Protein AF-A0A0H5Q9K0-F1 (afdb_monomer)

Mean predicted aligned error: 11.58 Å

Secondary structure (DSSP, 8-state):
---------SHHHHHS-TT-----HHHHHHHHHHHTS-HHHHHHHHHHHHHHHHH-PPPSS--HHHHHHHHHHHHHHHHHHHHHHHHHHHHHHHHTT--

Sequence (99 aa):
METGGGDITDMKDFAEMEKRPQYFSFFLECCEMIALLDNESAGRVIHAIADYFIDGEQPEELKKNEMRVFNRVKSDADKSCEIWLAKVRGGQNRWGAEK

Organism: NCBI:txid198431

Foldseek 3Di:
DDPPPPPPDDVVSQVPDPDRPPPCVLVVVLVVLLVVDDPVLSVVLVVQLVCCVPPVDHDDDHDPSSVVSNVVSVVSVVVVVVVVVCVVVVVCVVVVVPD

Solvent-accessible surface area (backbone atoms only — not comparable to full-atom values): 6022 Å² total; per-residue (Å²): 134,84,80,80,79,68,77,82,81,52,75,64,62,56,67,72,41,93,76,49,71,86,59,67,59,64,59,56,58,44,49,57,55,42,70,73,42,57,73,68,53,29,50,55,34,52,52,40,51,48,44,29,74,76,73,64,47,79,74,88,89,61,55,77,70,40,43,52,48,42,53,53,47,50,52,53,50,52,50,52,52,51,55,49,51,53,50,53,52,55,46,48,61,66,65,65,72,78,123

Radius of gyration: 18.9 Å; Cα contacts (8 Å, |Δi|>4): 42; chains: 1; bounding box: 56×25×51 Å

pLDDT: mean 72.83, std 18.02, range [38.19, 94.88]

Structure (mmCIF, N/CA/C/O backbone):
data_AF-A0A0H5Q9K0-F1
#
_entry.id   AF-A0A0H5Q9K0-F1
#
loop_
_atom_site.group_PDB
_atom_site.id
_atom_site.type_symbol
_atom_site.label_atom_id
_atom_site.label_alt_id
_atom_site.label_comp_id
_atom_site.label_asym_id
_atom_site.label_entity_id
_atom_site.label_seq_id
_atom_site.pdbx_PDB_ins_code
_atom_site.Cartn_x
_atom_site.Cartn_y
_atom_site.Cartn_z
_atom_site.occupancy
_atom_site.B_iso_or_equiv
_atom_site.auth_seq_id
_atom_site.auth_comp_id
_atom_site.auth_asym_id
_atom_site.auth_atom_id
_atom_site.pdbx_PDB_model_num
ATOM 1 N N . MET A 1 1 ? 41.283 9.677 12.237 1.00 41.19 1 MET A N 1
ATOM 2 C CA . MET A 1 1 ? 39.863 9.810 11.859 1.00 41.19 1 MET A CA 1
ATOM 3 C C . MET A 1 1 ? 39.405 8.426 11.470 1.00 41.19 1 MET A C 1
ATOM 5 O O . MET A 1 1 ? 39.727 7.971 10.382 1.00 41.19 1 MET A O 1
ATOM 9 N N . GLU A 1 2 ? 38.804 7.717 12.419 1.00 38.19 2 GLU A N 1
ATOM 10 C CA . GLU A 1 2 ? 38.224 6.400 12.172 1.00 38.19 2 GLU A CA 1
ATOM 11 C C . GLU A 1 2 ? 36.964 6.605 11.334 1.00 38.19 2 GLU A C 1
ATOM 13 O O . GLU A 1 2 ? 36.007 7.245 11.766 1.00 38.19 2 GLU A O 1
ATOM 18 N N . THR A 1 3 ? 36.987 6.126 10.096 1.00 43.81 3 THR A N 1
ATOM 19 C CA . THR A 1 3 ? 35.779 5.958 9.297 1.00 43.81 3 THR A CA 1
ATOM 20 C C . THR A 1 3 ? 35.018 4.786 9.902 1.00 43.81 3 THR A C 1
ATOM 22 O O . THR A 1 3 ? 35.340 3.633 9.618 1.00 43.81 3 THR A O 1
ATOM 25 N N . GLY A 1 4 ? 34.068 5.082 10.790 1.00 43.44 4 GLY A N 1
ATOM 26 C CA . GLY A 1 4 ? 33.135 4.104 11.336 1.00 43.44 4 GLY A CA 1
ATOM 27 C C . GLY A 1 4 ? 32.257 3.549 10.221 1.00 43.44 4 GLY A C 1
ATOM 28 O O . GLY A 1 4 ? 31.186 4.079 9.947 1.00 43.44 4 GLY A O 1
ATOM 29 N N . GLY A 1 5 ? 32.736 2.498 9.559 1.00 48.06 5 GLY A N 1
ATOM 30 C CA . GLY A 1 5 ? 31.899 1.582 8.801 1.00 48.06 5 GLY A CA 1
ATOM 31 C C . GLY A 1 5 ? 31.110 0.744 9.795 1.00 48.06 5 GLY A C 1
ATOM 32 O O . GLY A 1 5 ? 31.517 -0.365 10.121 1.00 48.06 5 GLY A O 1
ATOM 33 N N . GLY A 1 6 ? 30.035 1.311 10.341 1.00 55.66 6 GLY A N 1
ATOM 34 C CA . GLY A 1 6 ? 28.976 0.487 10.902 1.00 55.66 6 GLY A CA 1
ATOM 35 C C . GLY A 1 6 ? 28.366 -0.272 9.736 1.00 55.66 6 GLY A C 1
ATOM 36 O O . GLY A 1 6 ? 27.892 0.359 8.789 1.00 55.66 6 GLY A O 1
ATOM 37 N N . ASP A 1 7 ? 28.457 -1.600 9.759 1.00 61.41 7 ASP A N 1
ATOM 38 C CA . ASP A 1 7 ? 27.689 -2.420 8.831 1.00 61.41 7 ASP A CA 1
ATOM 39 C C . ASP A 1 7 ? 26.226 -1.986 8.950 1.00 61.41 7 ASP A C 1
ATOM 41 O O . ASP A 1 7 ? 25.668 -1.947 10.045 1.00 61.41 7 ASP A O 1
ATOM 45 N N . ILE A 1 8 ? 25.626 -1.594 7.828 1.00 57.81 8 ILE A N 1
ATOM 46 C CA . ILE A 1 8 ? 24.199 -1.291 7.775 1.00 57.81 8 ILE A CA 1
ATOM 47 C C . ILE A 1 8 ? 23.489 -2.627 7.968 1.00 57.81 8 ILE A C 1
ATOM 49 O O . I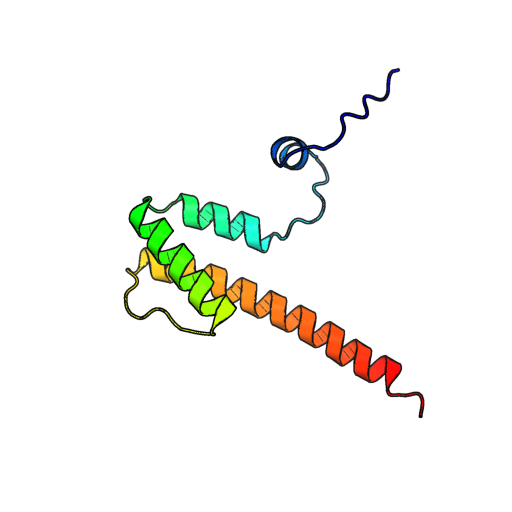LE A 1 8 ? 23.550 -3.486 7.084 1.00 57.81 8 ILE A O 1
ATOM 53 N N . THR A 1 9 ? 22.868 -2.829 9.126 1.00 59.44 9 THR A N 1
ATOM 54 C CA . THR A 1 9 ? 22.319 -4.145 9.490 1.00 59.44 9 THR A CA 1
ATOM 55 C C . THR A 1 9 ? 20.807 -4.154 9.612 1.00 59.44 9 THR A C 1
ATOM 57 O O . THR A 1 9 ? 20.208 -5.226 9.503 1.00 59.44 9 THR A O 1
ATOM 60 N N . ASP A 1 10 ? 20.170 -2.991 9.775 1.00 56.41 10 ASP A N 1
ATOM 61 C CA . ASP A 1 10 ? 18.722 -2.919 9.925 1.00 56.41 10 ASP A CA 1
ATOM 62 C C . ASP A 1 10 ? 18.071 -1.657 9.325 1.00 56.41 10 ASP A C 1
ATOM 64 O O . ASP A 1 10 ? 18.714 -0.739 8.814 1.00 56.41 10 ASP A O 1
ATOM 68 N N . MET A 1 11 ? 16.735 -1.633 9.359 1.00 58.84 11 MET A N 1
ATOM 69 C CA . MET A 1 11 ? 15.915 -0.555 8.792 1.00 58.84 11 MET A CA 1
ATOM 70 C C . MET A 1 11 ? 16.071 0.793 9.511 1.00 58.84 11 MET A C 1
ATOM 72 O O . MET A 1 11 ? 15.680 1.820 8.952 1.00 58.84 11 MET A O 1
ATOM 76 N N . LYS A 1 12 ? 16.623 0.816 10.727 1.00 62.47 12 LYS A N 1
ATOM 77 C CA . LYS A 1 12 ? 16.856 2.0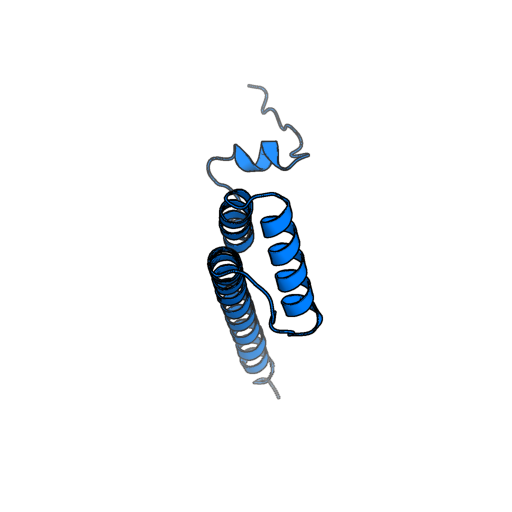41 11.491 1.00 62.47 12 LYS A CA 1
ATOM 78 C C . LYS A 1 12 ? 18.074 2.786 10.947 1.00 62.47 12 LYS A C 1
ATOM 80 O O . LYS A 1 12 ? 17.951 3.973 10.653 1.00 62.47 12 LYS A O 1
ATOM 85 N N . ASP A 1 13 ? 19.177 2.081 10.698 1.00 60.31 13 ASP A N 1
ATOM 86 C CA . ASP A 1 13 ? 20.391 2.640 10.072 1.00 60.31 13 ASP A CA 1
ATOM 87 C C . ASP A 1 13 ? 20.057 3.327 8.734 1.00 60.31 13 ASP A C 1
ATOM 89 O O . ASP A 1 13 ? 20.487 4.432 8.402 1.00 60.31 13 ASP A O 1
ATOM 93 N N . PHE A 1 14 ? 19.183 2.663 7.991 1.00 57.66 14 PHE A N 1
ATOM 94 C CA . PHE A 1 14 ? 18.629 3.045 6.704 1.00 57.66 14 PHE A CA 1
ATOM 95 C C . PHE A 1 14 ? 17.721 4.291 6.735 1.00 57.66 14 PHE A C 1
ATOM 97 O O . PHE A 1 14 ? 17.665 5.038 5.748 1.00 57.66 14 PHE A O 1
ATOM 104 N N . ALA A 1 15 ? 17.008 4.528 7.840 1.00 57.50 15 ALA A N 1
ATOM 105 C CA . ALA A 1 15 ? 16.131 5.685 8.022 1.00 57.50 15 ALA A CA 1
ATOM 106 C C . ALA A 1 15 ? 16.913 6.970 8.350 1.00 57.50 15 ALA A C 1
ATOM 108 O O . ALA A 1 15 ? 16.460 8.068 8.017 1.00 57.50 15 ALA A O 1
ATOM 109 N N . GLU A 1 16 ? 18.087 6.849 8.961 1.00 60.66 16 GLU A N 1
ATOM 110 C CA . GLU A 1 16 ? 18.904 7.975 9.431 1.00 60.66 16 GLU A CA 1
ATOM 111 C C . GLU A 1 16 ? 19.842 8.550 8.343 1.00 60.66 16 GLU A C 1
ATOM 113 O O . GLU A 1 16 ? 20.464 9.593 8.539 1.00 60.66 16 GLU A O 1
ATOM 118 N N . MET A 1 17 ? 19.907 7.936 7.155 1.00 58.66 17 MET A N 1
ATOM 119 C CA . MET A 1 17 ? 20.738 8.414 6.040 1.00 58.66 17 MET A CA 1
ATOM 120 C C . MET A 1 17 ? 20.176 9.688 5.378 1.00 58.66 17 MET A C 1
ATOM 122 O O . MET A 1 17 ? 19.051 9.689 4.882 1.00 58.66 17 MET A O 1
ATOM 126 N N . GLU A 1 18 ? 20.992 10.745 5.252 1.00 43.69 18 GLU A N 1
ATOM 127 C CA . GLU A 1 18 ? 20.630 11.997 4.546 1.00 43.69 18 GLU A CA 1
ATOM 128 C C . GLU A 1 18 ? 20.269 11.780 3.068 1.00 43.69 18 GLU A C 1
ATOM 130 O O . GLU A 1 18 ? 19.382 12.433 2.521 1.00 43.69 18 GLU A O 1
ATOM 135 N N . LYS A 1 19 ? 20.962 10.846 2.410 1.00 49.38 19 LYS A N 1
ATOM 136 C CA . LYS A 1 19 ? 20.678 10.399 1.044 1.00 49.38 19 LYS A CA 1
ATOM 137 C C . LYS A 1 19 ? 20.221 8.959 1.106 1.00 49.38 19 LYS A C 1
ATOM 139 O O . LYS A 1 19 ? 20.950 8.049 0.713 1.00 49.38 19 LYS A O 1
ATOM 144 N N . ARG A 1 20 ? 19.022 8.768 1.652 1.00 50.31 20 ARG A N 1
ATOM 145 C CA . ARG A 1 20 ? 18.295 7.505 1.548 1.00 50.31 20 ARG A CA 1
ATOM 146 C C . ARG A 1 20 ? 18.425 7.012 0.097 1.00 50.31 20 ARG A C 1
ATOM 148 O O . ARG A 1 20 ? 18.117 7.802 -0.805 1.00 50.31 20 ARG A O 1
ATOM 155 N N . PRO A 1 21 ? 18.876 5.765 -0.168 1.00 47.31 21 PRO A N 1
ATOM 156 C CA . PRO A 1 21 ? 18.612 5.138 -1.461 1.00 47.31 21 PRO A CA 1
ATOM 157 C C . PRO A 1 21 ? 17.148 5.412 -1.758 1.00 47.31 21 PRO A C 1
ATOM 159 O O . PRO A 1 21 ? 16.364 5.366 -0.810 1.00 47.31 21 PRO A O 1
ATOM 162 N N . GLN A 1 22 ? 16.795 5.798 -2.987 1.00 46.81 22 GLN A N 1
ATOM 163 C CA . GLN A 1 22 ? 15.404 6.057 -3.344 1.00 46.81 22 GLN A CA 1
ATOM 164 C C . GLN A 1 22 ? 14.637 4.799 -2.950 1.00 46.81 22 GLN A C 1
ATOM 166 O O . GLN A 1 22 ? 14.673 3.799 -3.668 1.00 46.81 22 GLN A O 1
ATOM 171 N N . TYR A 1 23 ? 14.052 4.803 -1.748 1.00 46.81 23 TYR A N 1
ATOM 172 C CA . TYR A 1 23 ? 13.301 3.673 -1.264 1.00 46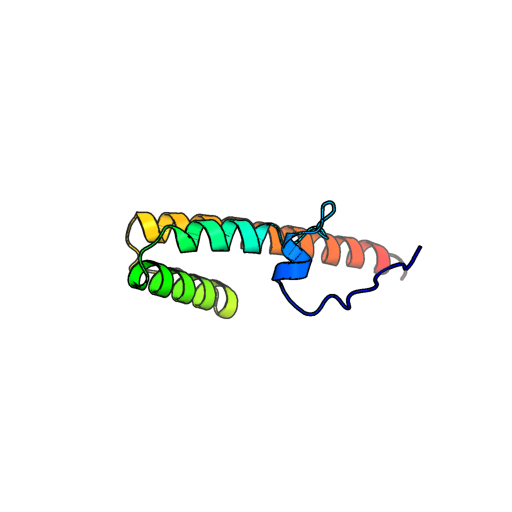.81 23 TYR A CA 1
ATOM 173 C C . TYR A 1 23 ? 12.231 3.459 -2.322 1.00 46.81 23 TYR A C 1
ATOM 175 O O . TYR A 1 23 ? 11.927 4.353 -3.124 1.00 46.81 23 TYR A O 1
ATOM 183 N N . PHE A 1 24 ? 11.635 2.283 -2.331 1.00 52.34 24 PHE A N 1
ATOM 184 C CA . PHE A 1 24 ? 10.285 2.181 -2.840 1.00 52.34 24 PHE A CA 1
ATOM 185 C C . PHE A 1 24 ? 9.461 3.234 -2.078 1.00 52.34 24 PHE A C 1
ATOM 187 O O . PHE A 1 24 ? 8.944 2.948 -1.008 1.00 52.34 24 PHE A O 1
ATOM 194 N N . SER A 1 25 ? 9.421 4.483 -2.553 1.00 52.81 25 SER A N 1
ATOM 195 C CA . SER A 1 25 ? 8.723 5.613 -1.932 1.00 52.81 25 SER A CA 1
ATOM 196 C C . SER A 1 25 ? 7.256 5.244 -1.762 1.00 52.81 25 SER A C 1
ATOM 198 O O . SER A 1 25 ? 6.642 5.562 -0.752 1.00 52.81 25 SER A O 1
ATOM 200 N N . PHE A 1 26 ? 6.788 4.413 -2.696 1.00 58.09 26 PHE A N 1
ATOM 201 C CA . PHE A 1 26 ? 5.610 3.576 -2.608 1.00 58.09 26 PHE A CA 1
ATOM 202 C C . PHE A 1 26 ? 5.405 2.908 -1.238 1.00 58.09 26 PHE A C 1
ATOM 204 O O . PHE A 1 26 ? 4.394 3.147 -0.593 1.00 58.09 26 PHE A O 1
ATOM 211 N N . PHE A 1 27 ? 6.354 2.102 -0.760 1.00 65.31 27 PHE A N 1
ATOM 212 C CA . PHE A 1 27 ? 6.204 1.330 0.473 1.00 65.31 27 PHE A CA 1
ATOM 213 C C . PHE A 1 27 ? 6.104 2.229 1.712 1.00 65.31 27 PHE A C 1
ATOM 215 O O . PHE A 1 27 ? 5.299 1.964 2.596 1.00 65.31 27 PHE A O 1
ATOM 222 N N . LEU A 1 28 ? 6.868 3.323 1.761 1.00 67.19 28 LEU A N 1
ATOM 223 C CA . LEU A 1 28 ? 6.898 4.224 2.918 1.00 67.19 28 LEU A CA 1
ATOM 224 C C . LEU A 1 28 ? 5.604 5.045 3.043 1.00 67.19 28 LEU A C 1
ATOM 226 O O . LEU A 1 28 ? 5.001 5.050 4.113 1.00 67.19 28 LEU A O 1
ATOM 230 N N . GLU A 1 29 ? 5.119 5.637 1.943 1.00 71.38 29 GLU A N 1
ATOM 231 C CA . GLU A 1 29 ? 3.825 6.347 1.921 1.00 71.38 29 GLU A CA 1
ATOM 232 C C . GLU A 1 29 ? 2.654 5.402 2.243 1.00 71.38 29 GLU A C 1
ATOM 234 O O . GLU A 1 29 ? 1.717 5.771 2.954 1.00 71.38 29 GLU A O 1
ATOM 239 N N . CYS A 1 30 ? 2.708 4.155 1.762 1.00 77.69 30 CYS A N 1
ATOM 240 C CA . CYS A 1 30 ? 1.691 3.151 2.071 1.00 77.69 30 CYS A CA 1
ATOM 241 C C . CYS A 1 30 ? 1.709 2.755 3.555 1.00 77.69 30 CYS A C 1
ATOM 243 O O . CYS A 1 30 ? 0.648 2.681 4.176 1.00 77.69 30 CYS A O 1
ATOM 245 N N . CYS A 1 31 ? 2.894 2.566 4.144 1.00 79.25 31 CYS A N 1
ATOM 246 C CA . CYS A 1 31 ? 3.054 2.284 5.571 1.00 79.25 31 CYS A CA 1
ATOM 247 C C . CYS A 1 31 ? 2.540 3.429 6.453 1.00 79.25 31 CYS A C 1
ATOM 249 O O . CYS A 1 31 ? 1.860 3.1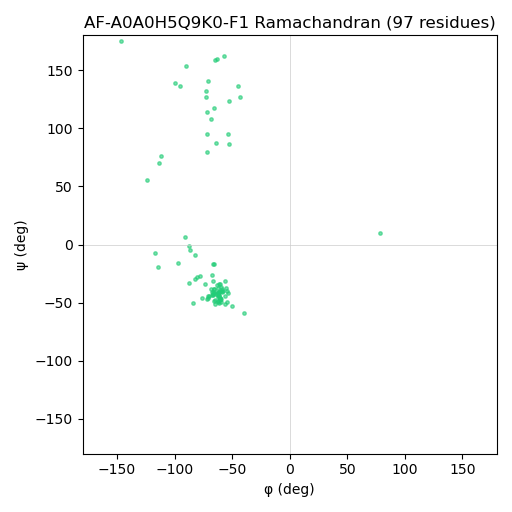66 7.443 1.00 79.25 31 CYS A O 1
ATOM 251 N N . GLU A 1 32 ? 2.802 4.687 6.086 1.00 82.81 32 GLU A N 1
ATOM 252 C CA . GLU A 1 32 ? 2.289 5.852 6.818 1.00 82.81 32 GLU A CA 1
ATOM 253 C C . GLU A 1 32 ? 0.757 5.891 6.825 1.00 82.81 32 GLU A C 1
ATOM 255 O O . GLU A 1 32 ? 0.152 6.116 7.869 1.00 82.81 32 GLU A O 1
ATOM 260 N N . MET A 1 33 ? 0.108 5.611 5.691 1.00 83.94 33 MET A N 1
ATOM 261 C CA . MET A 1 33 ? -1.357 5.578 5.636 1.00 83.94 33 MET A CA 1
ATOM 262 C C . MET A 1 33 ? -1.965 4.416 6.424 1.00 83.94 33 MET A C 1
ATOM 264 O O . MET A 1 33 ? -3.009 4.592 7.051 1.00 83.94 33 MET A O 1
ATOM 268 N N . ILE A 1 34 ? -1.336 3.238 6.393 1.00 88.56 34 ILE A N 1
ATOM 269 C CA . ILE A 1 34 ? -1.782 2.072 7.168 1.00 88.56 34 ILE A CA 1
ATOM 270 C C . ILE A 1 34 ? -1.635 2.349 8.670 1.00 88.56 34 ILE A C 1
ATOM 272 O O . ILE A 1 34 ? -2.531 2.007 9.436 1.00 88.56 34 ILE A O 1
ATOM 276 N N . ALA A 1 35 ? -0.569 3.038 9.091 1.00 87.81 35 ALA A N 1
ATOM 277 C CA . ALA A 1 35 ? -0.333 3.402 10.489 1.00 87.81 35 ALA A CA 1
ATOM 278 C C . ALA A 1 35 ? -1.366 4.392 11.070 1.00 87.81 35 ALA A C 1
ATOM 280 O O . ALA A 1 35 ? -1.460 4.530 12.288 1.00 87.81 35 ALA A O 1
ATOM 281 N N . LEU A 1 36 ? -2.146 5.078 10.224 1.00 89.62 36 LEU A N 1
ATOM 282 C CA . LEU A 1 36 ? -3.247 5.952 10.655 1.00 89.62 36 LEU A CA 1
ATOM 283 C C . LEU A 1 36 ? -4.548 5.190 10.953 1.00 89.62 36 LEU A C 1
ATOM 285 O O . LEU A 1 36 ? -5.509 5.791 11.440 1.00 89.62 36 LEU A O 1
ATOM 289 N N . LEU A 1 37 ? -4.615 3.900 10.623 1.00 92.06 37 LEU A N 1
ATOM 290 C CA . LEU A 1 37 ? -5.761 3.045 10.904 1.00 92.06 37 LEU A CA 1
ATOM 291 C C . LEU A 1 37 ? -5.607 2.371 12.273 1.00 92.06 37 LEU A C 1
ATOM 293 O O . LEU A 1 37 ? -4.499 2.136 12.749 1.00 92.06 37 LEU A O 1
ATOM 297 N N . ASP A 1 38 ? -6.729 2.018 12.902 1.00 94.12 38 ASP A N 1
ATOM 298 C CA . ASP A 1 38 ? -6.697 1.067 14.013 1.00 94.12 38 ASP A CA 1
ATOM 299 C C . ASP A 1 38 ? -6.236 -0.317 13.523 1.00 94.12 38 ASP A C 1
ATOM 301 O O . ASP A 1 38 ? -6.351 -0.633 12.337 1.00 94.12 38 ASP A O 1
ATOM 305 N N . ASN A 1 39 ? -5.740 -1.157 14.434 1.00 93.06 39 ASN A N 1
ATOM 306 C CA . ASN A 1 39 ? -5.139 -2.449 14.086 1.00 93.06 39 ASN A CA 1
ATOM 307 C C . ASN A 1 39 ? -6.064 -3.361 13.265 1.00 93.06 39 ASN A C 1
ATOM 309 O O . ASN A 1 39 ? -5.589 -4.056 12.368 1.00 93.06 39 ASN A O 1
ATOM 313 N N . GLU A 1 40 ? -7.370 -3.371 13.544 1.00 94.69 40 GLU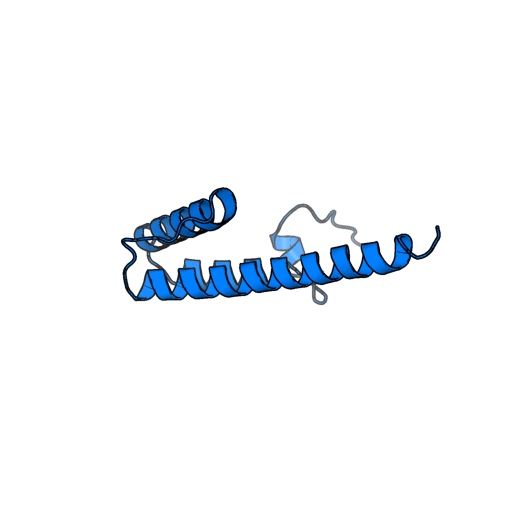 A N 1
ATOM 314 C CA . GLU A 1 40 ? -8.303 -4.215 12.794 1.00 94.69 40 GLU A CA 1
ATOM 315 C C . GLU A 1 40 ? -8.505 -3.685 11.373 1.00 94.69 40 GLU A C 1
ATOM 317 O O . GLU A 1 40 ? -8.481 -4.450 10.409 1.00 94.69 40 GLU A O 1
ATOM 322 N N . SER A 1 41 ? -8.688 -2.370 11.236 1.00 93.44 41 SER A N 1
ATOM 323 C CA . SER A 1 41 ? -8.814 -1.703 9.938 1.00 93.44 41 SER A CA 1
ATOM 324 C C . SER A 1 41 ? -7.532 -1.830 9.109 1.00 93.44 41 SER A C 1
ATOM 326 O O . SER A 1 41 ? -7.598 -2.106 7.912 1.00 93.44 41 SER A O 1
ATOM 328 N N . ALA A 1 42 ? -6.364 -1.696 9.742 1.00 93.25 42 ALA A N 1
ATOM 329 C CA . ALA A 1 42 ? -5.065 -1.922 9.117 1.00 93.25 42 ALA A CA 1
ATOM 330 C C . ALA A 1 42 ? -4.936 -3.365 8.614 1.00 93.25 42 ALA A C 1
ATOM 332 O O . ALA A 1 42 ? -4.568 -3.574 7.460 1.00 93.25 42 ALA A O 1
ATOM 333 N N . GLY A 1 43 ? -5.307 -4.350 9.440 1.00 92.56 43 GLY A N 1
ATOM 334 C CA . GLY A 1 43 ? -5.315 -5.762 9.057 1.00 92.56 43 GLY A CA 1
ATOM 335 C C . GLY A 1 43 ? -6.176 -6.020 7.820 1.00 92.56 43 GLY A C 1
ATOM 336 O O . GLY A 1 43 ? -5.683 -6.579 6.843 1.00 92.56 43 GLY A O 1
ATOM 337 N N . ARG A 1 44 ? -7.428 -5.540 7.811 1.00 94.88 44 ARG A N 1
ATOM 338 C CA . ARG A 1 44 ? -8.334 -5.677 6.653 1.00 94.88 44 ARG A CA 1
ATOM 339 C C . ARG A 1 44 ? -7.742 -5.085 5.374 1.00 94.88 44 ARG A C 1
ATOM 341 O O . ARG A 1 44 ? -7.796 -5.716 4.323 1.00 94.88 44 ARG A O 1
ATOM 348 N N . VAL A 1 45 ? -7.148 -3.895 5.464 1.00 93.44 45 VAL A N 1
ATOM 349 C CA . VAL A 1 45 ? -6.524 -3.230 4.311 1.00 93.44 45 VAL A CA 1
ATOM 350 C C . VAL A 1 45 ? -5.294 -3.989 3.815 1.00 93.44 45 VAL A C 1
ATOM 352 O O . VAL A 1 45 ? -5.132 -4.130 2.607 1.00 93.44 45 VAL A O 1
ATOM 355 N N . ILE A 1 46 ? -4.452 -4.508 4.711 1.00 91.06 46 ILE A N 1
ATOM 356 C CA . ILE A 1 46 ? -3.272 -5.304 4.339 1.00 91.06 46 ILE A CA 1
ATOM 357 C C . ILE A 1 46 ? -3.687 -6.580 3.599 1.00 91.06 46 ILE A C 1
ATOM 359 O O . ILE A 1 46 ? -3.106 -6.877 2.558 1.00 91.06 46 ILE A O 1
ATOM 363 N N . HIS A 1 47 ? -4.701 -7.296 4.096 1.00 93.00 47 HIS A N 1
ATOM 364 C CA . HIS A 1 47 ? -5.238 -8.480 3.419 1.00 93.00 47 HIS A CA 1
ATOM 365 C C . HIS A 1 47 ? -5.771 -8.133 2.024 1.00 93.00 47 HIS A C 1
ATOM 367 O O . HIS A 1 47 ? -5.322 -8.717 1.047 1.00 93.00 47 HIS A O 1
ATOM 373 N N . ALA A 1 48 ? -6.599 -7.091 1.908 1.00 93.38 48 ALA A N 1
ATOM 374 C CA . ALA A 1 48 ? -7.118 -6.641 0.616 1.00 93.38 48 ALA A CA 1
ATOM 375 C C . ALA A 1 48 ? -6.014 -6.246 -0.385 1.00 93.38 48 ALA A C 1
ATOM 377 O O . ALA A 1 48 ? -6.130 -6.503 -1.581 1.00 93.38 48 ALA A O 1
ATOM 378 N N . ILE A 1 49 ? -4.936 -5.604 0.084 1.00 90.06 49 ILE A N 1
ATOM 379 C CA . ILE A 1 49 ? -3.775 -5.287 -0.760 1.00 90.06 49 ILE A CA 1
ATOM 380 C C . ILE A 1 49 ? -3.072 -6.574 -1.206 1.00 90.06 49 ILE A C 1
ATOM 382 O O . ILE A 1 49 ? -2.677 -6.664 -2.365 1.00 90.06 49 ILE A O 1
ATOM 386 N N . ALA A 1 50 ? -2.911 -7.556 -0.316 1.00 86.06 50 ALA A N 1
ATOM 387 C CA . ALA A 1 50 ? -2.294 -8.833 -0.655 1.00 86.06 50 ALA A CA 1
ATOM 388 C C . ALA A 1 50 ? -3.105 -9.581 -1.725 1.00 86.06 50 ALA A C 1
ATOM 390 O O . ALA A 1 50 ? -2.534 -9.942 -2.753 1.00 86.06 50 ALA A O 1
ATOM 391 N N . ASP A 1 51 ? -4.420 -9.713 -1.538 1.00 88.12 51 ASP A N 1
ATOM 392 C CA . ASP A 1 51 ? -5.321 -10.382 -2.487 1.00 88.12 51 ASP A CA 1
ATOM 393 C C . ASP A 1 51 ? -5.302 -9.676 -3.856 1.00 88.12 51 ASP A C 1
ATOM 395 O O . ASP A 1 51 ? -5.201 -10.310 -4.907 1.00 88.12 51 ASP A O 1
ATOM 399 N N . TYR A 1 52 ? -5.268 -8.337 -3.865 1.00 88.19 52 TYR A N 1
ATOM 400 C CA . TYR A 1 52 ? -5.108 -7.570 -5.101 1.00 88.19 52 TYR A CA 1
ATOM 401 C C . TYR A 1 52 ? -3.773 -7.842 -5.810 1.00 88.19 52 TYR A C 1
ATOM 403 O O . TYR A 1 52 ? -3.733 -7.975 -7.031 1.00 88.19 52 TYR A O 1
ATOM 411 N N . PHE A 1 53 ? -2.664 -7.901 -5.073 1.00 79.81 53 PHE A N 1
ATOM 412 C CA . PHE A 1 53 ? -1.338 -8.096 -5.666 1.00 79.81 53 PHE A CA 1
ATOM 413 C C . PHE A 1 53 ? -1.101 -9.522 -6.167 1.00 79.81 53 PHE A C 1
ATOM 415 O O . PHE A 1 53 ? -0.367 -9.702 -7.139 1.00 79.81 53 PHE A O 1
ATOM 422 N N . ILE A 1 54 ? -1.662 -10.518 -5.482 1.00 78.88 54 ILE A N 1
ATOM 423 C CA . ILE A 1 54 ? -1.471 -11.934 -5.807 1.00 78.88 54 ILE A CA 1
ATOM 424 C C . ILE A 1 54 ? -2.448 -12.352 -6.908 1.00 78.88 54 ILE A C 1
ATOM 426 O O . ILE A 1 54 ? -2.016 -12.897 -7.925 1.00 78.88 54 ILE A O 1
ATOM 430 N N . ASP A 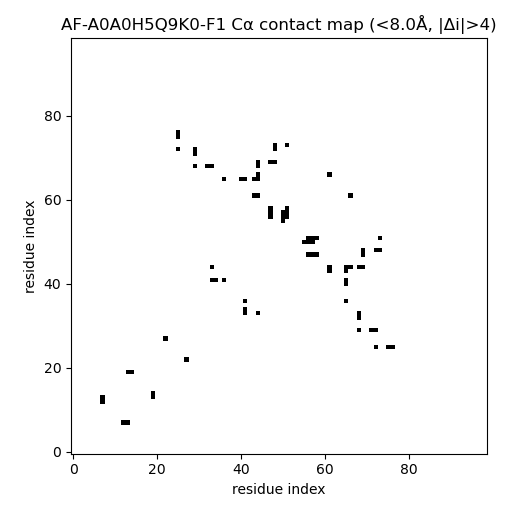1 55 ? -3.732 -12.037 -6.732 1.00 85.31 55 ASP A N 1
ATOM 431 C CA . ASP A 1 55 ? -4.826 -12.599 -7.530 1.00 85.31 55 ASP A CA 1
ATOM 432 C C . ASP A 1 55 ? -5.589 -11.542 -8.352 1.00 85.31 55 ASP A C 1
ATOM 434 O O . ASP A 1 55 ? -6.401 -11.876 -9.216 1.00 85.31 55 ASP A O 1
ATOM 438 N N . GLY A 1 56 ? -5.307 -10.248 -8.151 1.00 82.75 56 GLY A N 1
ATOM 439 C CA . GLY A 1 56 ? -5.993 -9.151 -8.847 1.00 82.75 56 GLY A CA 1
ATOM 440 C C . GLY A 1 56 ? -7.374 -8.819 -8.276 1.00 82.75 56 GLY A C 1
ATOM 441 O O . GLY A 1 56 ? -8.123 -8.047 -8.885 1.00 82.75 56 GLY A O 1
ATOM 442 N N . GLU A 1 57 ? -7.721 -9.385 -7.121 1.00 89.12 57 GLU A N 1
ATOM 443 C CA . GLU A 1 57 ? -9.048 -9.268 -6.522 1.00 89.12 57 GLU A CA 1
ATOM 444 C C . GLU A 1 57 ? -9.322 -7.857 -5.982 1.00 89.12 57 GLU A C 1
ATOM 446 O O . GLU A 1 57 ? -8.448 -7.176 -5.442 1.00 89.12 57 GLU A O 1
ATOM 451 N N . GLN A 1 58 ? -10.558 -7.382 -6.161 1.00 90.19 58 GLN A N 1
ATOM 452 C CA . GLN A 1 58 ? -11.015 -6.124 -5.569 1.00 90.19 58 GLN A CA 1
ATOM 453 C C . GLN A 1 58 ? -11.727 -6.417 -4.247 1.00 90.19 58 GLN A C 1
ATOM 455 O O . GLN A 1 58 ? -12.570 -7.311 -4.208 1.00 90.19 58 GLN A O 1
ATOM 460 N N . PRO A 1 59 ? -11.466 -5.646 -3.182 1.00 90.25 59 PRO A N 1
ATOM 461 C CA . PRO A 1 59 ? -12.128 -5.870 -1.910 1.00 90.25 59 PRO A CA 1
ATOM 462 C C . PRO A 1 59 ? -13.597 -5.436 -1.956 1.00 90.25 59 PRO A C 1
ATOM 464 O O . PRO A 1 59 ? -13.914 -4.312 -2.354 1.00 90.25 59 PRO A O 1
ATOM 467 N N . GLU A 1 60 ? -14.491 -6.303 -1.483 1.00 86.06 60 GLU A N 1
ATOM 468 C CA . GLU A 1 60 ? -15.939 -6.048 -1.476 1.00 86.06 60 GLU A CA 1
ATOM 469 C C . GLU A 1 60 ? -16.409 -5.295 -0.217 1.00 86.06 60 GLU A C 1
ATOM 471 O O . GLU A 1 60 ? -17.310 -4.459 -0.290 1.00 86.06 60 GLU A O 1
ATOM 476 N N . GLU A 1 61 ? -15.767 -5.528 0.933 1.00 86.69 61 GLU A N 1
ATOM 477 C CA . GLU A 1 61 ? -16.249 -5.070 2.247 1.00 86.69 61 GLU A CA 1
ATOM 478 C C . GLU A 1 61 ? -15.232 -4.206 3.016 1.00 86.69 61 GLU A C 1
ATOM 480 O O . GLU A 1 61 ? -14.898 -4.477 4.170 1.00 86.69 61 GLU A O 1
ATOM 485 N N . LEU A 1 62 ? -14.746 -3.120 2.407 1.00 92.12 62 LEU A N 1
ATOM 486 C CA . LEU A 1 62 ? -13.961 -2.110 3.134 1.00 92.12 62 LEU A CA 1
ATOM 487 C C . LEU A 1 62 ? -14.801 -0.891 3.512 1.00 92.12 62 LEU A C 1
ATOM 489 O O . LEU A 1 62 ? -15.559 -0.334 2.712 1.00 92.12 62 LEU A O 1
ATOM 493 N N . LYS A 1 63 ? -14.593 -0.399 4.734 1.00 93.31 63 LYS A N 1
ATOM 494 C CA . LYS A 1 63 ? -15.120 0.892 5.184 1.00 93.31 63 LYS A CA 1
ATOM 495 C C . LYS A 1 63 ? -14.511 2.020 4.354 1.00 93.31 63 LY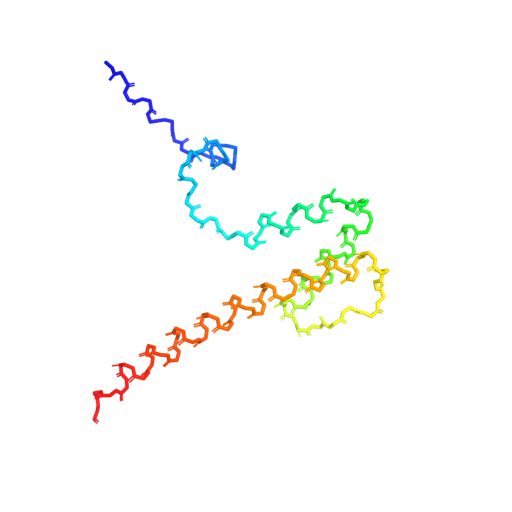S A C 1
ATOM 497 O O . LYS A 1 63 ? -13.434 1.905 3.781 1.00 93.31 63 LYS A O 1
ATOM 502 N N . LYS A 1 64 ? -15.165 3.182 4.331 1.00 92.62 64 LYS A N 1
ATOM 503 C CA . LYS A 1 64 ? -14.748 4.319 3.489 1.00 92.62 64 LYS A CA 1
ATOM 504 C C . LYS A 1 64 ? -13.289 4.759 3.703 1.00 92.62 64 LYS A C 1
ATOM 506 O O . LYS A 1 64 ? -12.617 5.129 2.744 1.00 92.62 64 LYS A O 1
ATOM 511 N N . ASN A 1 65 ? -12.810 4.768 4.947 1.00 92.06 65 ASN A N 1
ATOM 512 C CA . ASN A 1 65 ? -11.424 5.110 5.282 1.00 92.06 65 ASN A CA 1
ATOM 513 C C . ASN A 1 65 ? -10.441 4.023 4.820 1.00 92.06 65 ASN A C 1
ATOM 515 O O . ASN A 1 65 ? -9.434 4.353 4.204 1.00 92.06 65 ASN A O 1
ATOM 519 N N . GLU A 1 66 ? -10.770 2.753 5.047 1.00 93.88 66 GLU A N 1
ATOM 520 C CA . GLU A 1 66 ? -9.996 1.591 4.593 1.00 93.88 66 GLU A CA 1
ATOM 521 C C . GLU A 1 66 ? -9.887 1.565 3.064 1.00 93.88 66 GLU A C 1
ATOM 523 O O . GLU A 1 66 ? -8.792 1.498 2.515 1.00 93.88 66 GLU A O 1
ATOM 528 N N . MET A 1 67 ? -11.014 1.750 2.373 1.00 94.50 67 MET A N 1
ATOM 529 C CA . MET A 1 67 ? -11.093 1.816 0.916 1.00 94.50 67 MET A CA 1
ATOM 530 C C . MET A 1 67 ? -10.268 2.979 0.348 1.00 94.50 67 MET A C 1
ATOM 532 O O . MET A 1 67 ? -9.684 2.873 -0.728 1.00 94.50 67 MET A O 1
ATOM 536 N N . ARG A 1 68 ? -10.178 4.109 1.063 1.00 92.38 68 ARG A N 1
ATOM 537 C CA . ARG A 1 68 ? -9.320 5.233 0.658 1.00 92.38 68 ARG A CA 1
ATOM 538 C C . ARG A 1 68 ? -7.839 4.866 0.730 1.00 92.38 68 ARG A C 1
ATOM 540 O O . ARG A 1 68 ? -7.104 5.220 -0.190 1.00 92.38 68 ARG A O 1
ATOM 547 N N . VAL A 1 69 ? -7.420 4.182 1.796 1.00 91.75 69 VAL A N 1
ATOM 548 C CA . VAL A 1 69 ? -6.039 3.702 1.938 1.00 91.75 69 VAL A CA 1
ATOM 549 C C . VAL A 1 69 ? -5.745 2.659 0.861 1.00 91.75 69 VAL A C 1
ATOM 551 O O . VAL A 1 69 ? -4.809 2.856 0.091 1.00 91.75 69 VAL A O 1
ATOM 554 N N . PHE A 1 70 ? -6.602 1.642 0.714 1.00 92.88 70 PHE A N 1
ATOM 555 C CA . PHE A 1 70 ? -6.500 0.621 -0.334 1.00 92.88 70 PHE A CA 1
ATOM 556 C C . PHE A 1 70 ? -6.333 1.238 -1.729 1.00 92.88 70 PHE A C 1
ATOM 558 O O . PHE A 1 70 ? -5.361 0.946 -2.417 1.00 92.88 70 PHE A O 1
ATOM 565 N N . ASN A 1 71 ? -7.221 2.155 -2.128 1.00 91.44 71 ASN A N 1
ATOM 566 C CA . ASN A 1 71 ? -7.178 2.767 -3.458 1.00 91.44 71 ASN A CA 1
ATOM 567 C C . ASN A 1 71 ? -5.888 3.548 -3.719 1.00 91.44 71 ASN A C 1
ATOM 569 O O . ASN A 1 71 ? -5.410 3.592 -4.855 1.00 91.44 71 ASN A O 1
ATOM 573 N N . ARG A 1 72 ? -5.319 4.180 -2.687 1.00 89.88 72 ARG A N 1
ATOM 574 C CA . ARG A 1 72 ? -4.048 4.885 -2.835 1.00 89.88 72 ARG A CA 1
ATOM 575 C C . ARG A 1 72 ? -2.896 3.897 -3.021 1.00 89.88 72 ARG A C 1
ATOM 577 O O . ARG A 1 72 ? -2.132 4.080 -3.964 1.00 89.88 72 ARG A O 1
ATOM 584 N N . VAL A 1 73 ? -2.828 2.836 -2.209 1.00 87.81 73 VAL A N 1
ATOM 585 C CA . VAL A 1 73 ? -1.823 1.770 -2.383 1.00 87.81 73 VAL A CA 1
ATOM 586 C C . VAL A 1 73 ? -1.958 1.113 -3.761 1.00 87.81 73 VAL A C 1
ATOM 588 O O . VAL A 1 73 ? -0.981 1.009 -4.496 1.00 87.81 73 VAL A O 1
ATOM 591 N N . LYS A 1 74 ? -3.178 0.755 -4.171 1.00 88.00 74 LYS A N 1
ATOM 592 C CA . LYS A 1 74 ? -3.468 0.213 -5.503 1.00 88.00 74 LYS A CA 1
ATOM 593 C C . LYS A 1 74 ? -2.970 1.134 -6.619 1.00 88.00 74 LYS A C 1
ATOM 595 O O . LYS A 1 74 ? -2.285 0.683 -7.529 1.00 88.00 74 LYS A O 1
ATOM 600 N N . SER A 1 75 ? -3.288 2.428 -6.555 1.00 87.12 75 SER A N 1
ATOM 601 C CA . SER A 1 75 ? -2.904 3.379 -7.605 1.00 87.12 75 SER A CA 1
ATOM 602 C C . SER A 1 75 ? -1.393 3.452 -7.807 1.00 87.12 75 SER A C 1
ATOM 604 O O . SER A 1 75 ? -0.930 3.554 -8.943 1.00 87.12 75 SER A O 1
ATOM 606 N N . ASP A 1 76 ? -0.619 3.422 -6.727 1.00 81.62 76 ASP A N 1
ATOM 607 C CA . ASP A 1 76 ? 0.831 3.540 -6.826 1.00 81.62 76 ASP A CA 1
ATOM 608 C C . ASP A 1 76 ? 1.495 2.198 -7.206 1.00 81.62 76 ASP A C 1
ATOM 610 O O . ASP A 1 76 ? 2.508 2.193 -7.917 1.00 81.62 76 ASP A O 1
ATOM 614 N N . ALA A 1 77 ? 0.873 1.068 -6.849 1.00 79.56 77 ALA A N 1
ATOM 615 C CA . ALA A 1 77 ? 1.222 -0.258 -7.357 1.00 79.56 77 ALA A CA 1
ATOM 616 C C . ALA A 1 77 ? 1.045 -0.344 -8.879 1.00 79.56 77 ALA A C 1
ATOM 618 O O . ALA A 1 77 ? 1.976 -0.714 -9.597 1.00 79.56 77 ALA A O 1
ATOM 619 N N . ASP A 1 78 ? -0.118 0.081 -9.377 1.00 82.69 78 ASP A N 1
ATOM 620 C CA . ASP A 1 78 ? -0.451 0.051 -10.801 1.00 82.69 78 ASP A CA 1
ATOM 621 C C . ASP A 1 78 ? 0.535 0.899 -11.613 1.00 82.69 78 ASP A C 1
ATOM 623 O O . ASP A 1 78 ? 1.111 0.416 -12.589 1.00 82.69 78 ASP A O 1
ATOM 627 N N . LYS A 1 79 ? 0.836 2.124 -11.157 1.00 81.25 79 LYS A N 1
ATOM 628 C CA . LYS A 1 79 ? 1.856 2.986 -11.786 1.00 81.25 79 LYS A CA 1
ATOM 629 C C . LYS A 1 79 ? 3.233 2.327 -11.812 1.00 81.25 79 LYS A C 1
ATOM 631 O O . LYS A 1 79 ? 3.959 2.444 -12.799 1.00 81.25 79 LYS A O 1
ATOM 636 N N . SER A 1 80 ? 3.616 1.649 -10.731 1.00 74.31 80 SER A N 1
ATOM 637 C CA . SER A 1 80 ? 4.900 0.942 -10.656 1.00 74.31 80 SER A CA 1
ATOM 638 C C . SER A 1 80 ? 4.975 -0.176 -11.702 1.00 74.31 80 SER A C 1
ATOM 640 O O . SER A 1 80 ? 5.973 -0.282 -12.423 1.00 74.31 80 SER A O 1
ATOM 642 N N . CYS A 1 81 ? 3.897 -0.949 -11.853 1.00 73.38 81 CYS A N 1
ATOM 643 C CA . CYS A 1 81 ? 3.767 -1.978 -12.882 1.00 73.38 81 CYS A CA 1
ATOM 644 C C . CYS A 1 81 ? 3.779 -1.390 -14.301 1.00 73.38 81 CYS A C 1
ATOM 646 O O . CYS A 1 81 ? 4.470 -1.920 -15.172 1.00 73.38 81 CYS A O 1
ATOM 648 N N . GLU A 1 82 ? 3.088 -0.273 -14.540 1.00 74.50 82 GLU A N 1
ATOM 649 C CA . GLU A 1 82 ? 3.092 0.430 -15.830 1.00 74.50 82 GLU A CA 1
ATOM 650 C C . GLU A 1 82 ? 4.498 0.903 -16.223 1.00 74.50 82 GLU A C 1
ATOM 652 O O . GLU A 1 82 ? 4.943 0.667 -17.350 1.00 74.50 82 GLU A O 1
ATOM 657 N N . ILE A 1 83 ? 5.235 1.518 -15.290 1.00 74.38 83 ILE A N 1
ATOM 658 C CA . ILE A 1 83 ? 6.616 1.972 -15.512 1.00 74.38 83 ILE A CA 1
ATOM 659 C C . ILE A 1 83 ? 7.526 0.786 -15.842 1.00 74.38 83 ILE A C 1
ATOM 661 O O . ILE A 1 83 ? 8.350 0.871 -16.759 1.00 74.38 83 ILE A O 1
ATOM 665 N N . TRP A 1 84 ? 7.397 -0.320 -15.106 1.00 72.94 84 TRP A N 1
ATOM 666 C CA . TRP A 1 84 ? 8.155 -1.537 -15.383 1.00 72.94 84 TRP A CA 1
ATOM 667 C C . TRP A 1 84 ? 7.823 -2.099 -16.770 1.00 72.94 84 TRP A C 1
ATOM 669 O O . TRP A 1 84 ? 8.731 -2.334 -17.569 1.00 72.94 84 TRP A O 1
ATOM 679 N N . LEU A 1 85 ? 6.537 -2.233 -17.101 1.00 68.44 85 LEU A N 1
ATOM 680 C CA . LEU A 1 85 ? 6.079 -2.768 -18.380 1.00 68.44 85 LEU A CA 1
ATOM 681 C C . LEU A 1 85 ? 6.561 -1.910 -19.557 1.00 68.44 85 LEU A C 1
ATOM 683 O O . LEU A 1 85 ? 7.007 -2.452 -20.570 1.00 68.44 85 LEU A O 1
ATOM 687 N N . ALA A 1 86 ? 6.533 -0.582 -19.419 1.00 71.56 86 ALA A N 1
ATOM 688 C CA . ALA A 1 86 ? 7.065 0.346 -20.413 1.00 71.56 86 ALA A CA 1
ATOM 689 C C . ALA 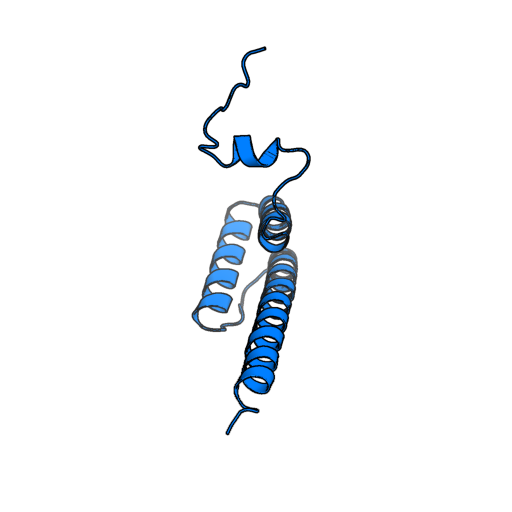A 1 86 ? 8.575 0.155 -20.632 1.00 71.56 86 ALA A C 1
ATOM 691 O O . ALA A 1 86 ? 9.034 0.151 -21.776 1.00 71.56 86 ALA A O 1
ATOM 692 N N . LYS A 1 87 ? 9.352 -0.066 -19.563 1.00 69.12 87 LYS A N 1
ATOM 693 C CA . LYS A 1 87 ? 10.793 -0.357 -19.661 1.00 69.12 87 LYS A CA 1
ATOM 694 C C . LYS A 1 87 ? 11.068 -1.710 -20.311 1.00 69.12 87 LYS A C 1
ATOM 696 O O . LYS A 1 87 ? 11.944 -1.790 -21.168 1.00 69.12 87 LYS A O 1
ATOM 701 N N . VAL A 1 88 ? 10.322 -2.755 -19.950 1.00 67.75 88 VAL A N 1
ATOM 702 C CA . VAL A 1 88 ? 10.485 -4.097 -20.535 1.00 67.75 88 VAL A CA 1
ATOM 703 C C . VAL A 1 88 ? 10.126 -4.091 -22.018 1.00 67.75 88 VAL A C 1
ATOM 705 O O . VAL A 1 88 ? 10.921 -4.548 -22.834 1.00 67.75 88 VAL A O 1
ATOM 708 N N . ARG A 1 89 ? 8.982 -3.508 -22.393 1.00 71.12 89 ARG A N 1
ATOM 709 C CA . ARG A 1 89 ? 8.552 -3.409 -23.798 1.00 71.12 89 ARG A CA 1
ATOM 710 C C . ARG A 1 89 ? 9.457 -2.488 -24.618 1.00 71.12 89 ARG A C 1
ATOM 712 O O . ARG A 1 89 ? 9.825 -2.822 -25.739 1.00 71.12 89 ARG A O 1
ATOM 719 N N . GLY A 1 90 ? 9.873 -1.355 -24.050 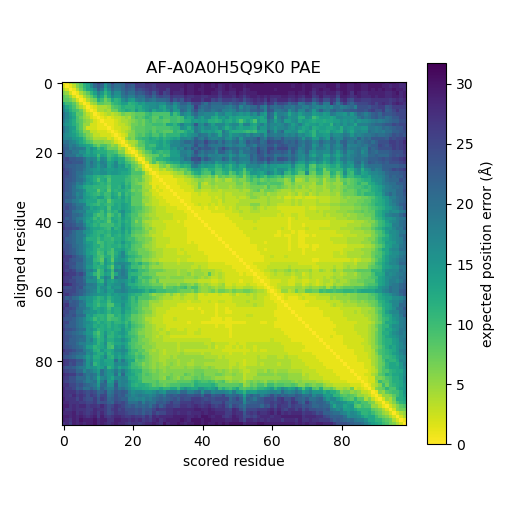1.00 61.53 90 GLY A N 1
ATOM 720 C CA . GLY A 1 90 ? 10.849 -0.457 -24.672 1.00 61.53 90 GLY A CA 1
ATOM 721 C C . GLY A 1 90 ? 12.221 -1.115 -24.855 1.00 61.53 90 GLY A C 1
ATOM 722 O O . GLY A 1 90 ? 12.882 -0.888 -25.865 1.00 61.53 90 GLY A O 1
ATOM 723 N N . GLY A 1 91 ? 12.622 -1.984 -23.922 1.00 56.81 91 GLY A N 1
ATOM 724 C CA . GLY A 1 91 ? 13.790 -2.851 -24.049 1.00 56.81 91 GLY A CA 1
ATOM 725 C C . GLY A 1 91 ? 13.621 -3.889 -25.158 1.00 56.81 91 GLY A C 1
ATOM 726 O O . GLY A 1 91 ? 14.488 -3.993 -26.018 1.00 56.81 91 GLY A O 1
ATOM 727 N N . GLN A 1 92 ? 12.492 -4.602 -25.210 1.00 51.22 92 GLN A N 1
ATOM 728 C CA . GLN A 1 92 ? 12.201 -5.589 -26.260 1.00 51.22 92 GLN A CA 1
ATOM 729 C C . GLN A 1 92 ? 12.238 -4.983 -27.668 1.00 51.22 92 GLN A C 1
ATOM 731 O O . GLN A 1 92 ? 12.821 -5.584 -28.564 1.00 51.22 92 GLN A O 1
ATOM 736 N N . ASN A 1 93 ? 11.718 -3.768 -27.860 1.00 48.62 93 ASN A N 1
ATOM 737 C CA . ASN A 1 93 ? 11.799 -3.073 -29.151 1.00 48.62 93 ASN A CA 1
ATOM 738 C C . ASN A 1 93 ? 13.236 -2.667 -29.523 1.00 48.62 93 ASN A C 1
ATOM 740 O O . ASN A 1 93 ? 13.552 -2.537 -30.702 1.00 48.62 93 ASN A O 1
ATOM 744 N N . ARG A 1 94 ? 14.112 -2.472 -28.530 1.00 45.03 94 ARG A N 1
ATOM 745 C CA . ARG A 1 94 ? 15.520 -2.102 -28.730 1.00 45.03 94 ARG A CA 1
ATOM 746 C C . ARG A 1 94 ? 16.413 -3.308 -29.044 1.00 45.03 94 ARG A C 1
ATOM 748 O O . ARG A 1 94 ? 17.385 -3.143 -29.766 1.00 45.03 94 ARG A O 1
ATOM 755 N N . TRP A 1 95 ? 16.069 -4.496 -28.540 1.00 47.88 95 TRP A N 1
ATOM 756 C CA . TRP A 1 95 ? 16.788 -5.757 -28.794 1.00 47.88 95 TRP A CA 1
ATOM 757 C C . TRP A 1 95 ? 16.165 -6.615 -29.913 1.00 47.88 95 TRP A C 1
ATOM 759 O O . TRP A 1 95 ? 16.814 -7.518 -30.425 1.00 47.88 95 TRP A O 1
ATOM 769 N N . GLY A 1 96 ? 14.916 -6.349 -30.310 1.00 43.31 96 GLY A N 1
ATOM 770 C CA . GLY A 1 96 ? 14.226 -7.020 -31.421 1.00 43.31 96 GLY A CA 1
ATOM 771 C C . GLY A 1 96 ? 14.449 -6.385 -32.799 1.00 43.31 96 GLY A C 1
ATOM 772 O O . GLY A 1 96 ? 13.925 -6.895 -33.783 1.00 43.31 96 GLY A O 1
ATOM 773 N N . ALA A 1 97 ? 15.206 -5.285 -32.875 1.00 46.91 97 ALA A N 1
ATOM 774 C CA . ALA A 1 97 ? 15.552 -4.591 -34.120 1.00 46.91 97 ALA A CA 1
ATOM 775 C C . ALA A 1 97 ? 16.869 -5.084 -34.765 1.00 46.91 97 ALA A C 1
ATOM 777 O O . ALA A 1 97 ? 17.313 -4.513 -35.757 1.00 46.91 97 ALA A O 1
ATOM 778 N N . GLU A 1 98 ? 17.477 -6.145 -34.227 1.00 44.78 98 GLU A N 1
ATOM 779 C CA . GLU A 1 98 ? 18.543 -6.916 -34.880 1.00 44.78 98 GLU A CA 1
ATOM 780 C C . GLU A 1 98 ? 18.021 -8.315 -35.239 1.00 44.78 98 GLU A C 1
ATOM 782 O O . GLU A 1 98 ? 18.329 -9.296 -34.562 1.00 44.78 98 GLU A O 1
ATOM 787 N N . LYS A 1 99 ? 17.208 -8.415 -36.296 1.00 38.22 99 LYS A N 1
ATOM 788 C CA . LYS A 1 99 ? 17.115 -9.609 -37.151 1.00 38.22 99 LYS A CA 1
ATOM 789 C C . LYS A 1 99 ? 16.779 -9.217 -38.580 1.00 38.22 99 LYS A C 1
ATOM 791 O O . LYS A 1 99 ? 15.877 -8.371 -38.753 1.00 38.22 99 LYS A O 1
#

InterPro domains:
  IPR046258 Domain of unknown function DUF6291 [PF19808] (24-91)

Nearest PDB structures (foldseek):
  8xks-assembly1_M  TM=2.626E-01  e=6.769E+00  Chlamydomonas reinhardtii
  5e18-assembly1_F  TM=1.884E-01  e=8.615E+00  Thermus thermophilus HB8